Protein AF-A0A1V2Q572-F1 (afdb_monomer_lite)

Secondary structure (DSSP, 8-state):
------HHHHHHHHHHHT-S--SSHHHHHHHHHHHHHHHHHTS-EEEEEEESSTTPPEEEEEEESSHHHHHHHHHHH---SEEEEEEE--HHHHHHHHHSSS--GGGB-TTT--BGGGT--GGGTT--SSTT--------

Foldseek 3Di:
DDDDDDPVLVVQLVVLVPDPPDPDPVRSVVVSVVSNVLVVLQDKFKWKWFDLEPPGDIDIDDRHRDPVVSVVVCVVVVSDHDIDIDIDHRNNVVVVCVVVVDDPQVQADPPQRHGLVQQPDVVCCQPGVPPPDPGRHRDD

Sequence (140 aa):
MKITPRKNEVAAVVQLLESDGYDSAEALAKDVIKRVAELFADREFYAFVHRFGPGQLQIAWGPFTSDAEVVKFANKAKLGGEAMSLKLCSTGAFLARLGKNQIAPSERCATCNHPHGAHEHPTFGGRCAVRGCACKQDVK

Structure (mmCIF, N/CA/C/O backbone):
data_AF-A0A1V2Q572-F1
#
_entry.id   AF-A0A1V2Q572-F1
#
loop_
_atom_site.group_PDB
_atom_site.id
_atom_site.type_symbol
_atom_site.label_atom_id
_atom_site.label_alt_id
_atom_site.label_comp_id
_atom_site.label_asym_id
_atom_site.label_entity_id
_atom_site.label_seq_id
_atom_site.pdbx_PDB_ins_code
_atom_site.Cartn_x
_atom_site.Cartn_y
_atom_site.Cartn_z
_atom_site.occupancy
_atom_site.B_iso_or_equiv
_atom_site.auth_seq_id
_atom_site.auth_comp_id
_atom_site.auth_asym_id
_atom_site.auth_atom_id
_atom_site.pdbx_PDB_model_num
ATOM 1 N N . MET A 1 1 ? -7.269 7.955 -6.285 1.00 70.81 1 MET A N 1
ATOM 2 C CA . MET A 1 1 ? -7.262 6.496 -6.055 1.00 70.81 1 MET A CA 1
ATOM 3 C C . MET A 1 1 ? -8.682 6.053 -5.731 1.00 70.81 1 MET A C 1
ATOM 5 O O . MET A 1 1 ? -9.262 6.619 -4.813 1.00 70.81 1 MET A O 1
ATOM 9 N N . LYS A 1 2 ? -9.259 5.105 -6.484 1.00 75.12 2 LYS A N 1
ATOM 10 C CA . LYS A 1 2 ? -10.524 4.458 -6.104 1.00 75.12 2 LYS A CA 1
ATOM 11 C C . LYS A 1 2 ? -10.169 3.124 -5.466 1.00 75.12 2 LYS A C 1
ATOM 13 O O . LYS A 1 2 ? -9.661 2.241 -6.143 1.00 75.12 2 LYS A O 1
ATOM 18 N N . ILE A 1 3 ? -10.386 3.001 -4.165 1.00 84.06 3 ILE A N 1
ATOM 19 C CA . ILE A 1 3 ? -10.065 1.770 -3.454 1.00 84.06 3 ILE A CA 1
ATOM 20 C C . ILE A 1 3 ? -11.284 0.856 -3.417 1.00 84.06 3 ILE A C 1
ATOM 22 O O . ILE A 1 3 ? -12.391 1.310 -3.136 1.00 84.06 3 ILE A O 1
ATOM 26 N N . THR A 1 4 ? -11.081 -0.425 -3.720 1.00 88.44 4 THR A N 1
ATOM 27 C CA . THR A 1 4 ? -12.092 -1.462 -3.488 1.00 88.44 4 THR A CA 1
ATOM 28 C C . THR A 1 4 ? -11.719 -2.176 -2.187 1.00 88.44 4 THR A C 1
ATOM 30 O O . THR A 1 4 ? -10.681 -2.851 -2.151 1.00 88.44 4 THR A O 1
ATOM 33 N N . PRO A 1 5 ? -12.488 -1.993 -1.099 1.00 90.56 5 PRO A N 1
ATOM 34 C CA . PRO A 1 5 ? -12.207 -2.65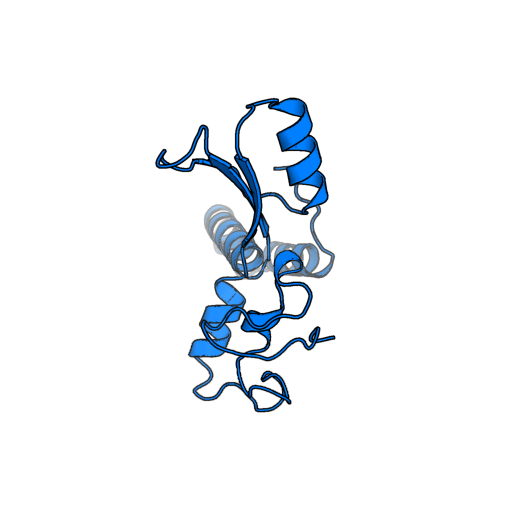9 0.166 1.00 90.56 5 PRO A CA 1
ATOM 35 C C . PRO A 1 5 ? -12.294 -4.180 0.011 1.00 90.56 5 PRO A C 1
ATOM 37 O O . PRO A 1 5 ? -13.216 -4.694 -0.624 1.00 90.56 5 PRO A O 1
ATOM 40 N N . ARG A 1 6 ? -11.338 -4.912 0.587 1.00 89.75 6 ARG A N 1
ATOM 41 C CA . ARG A 1 6 ? -11.404 -6.380 0.662 1.00 89.75 6 ARG A CA 1
ATOM 42 C C . ARG A 1 6 ? -12.282 -6.797 1.840 1.00 89.75 6 ARG A C 1
ATOM 44 O O . ARG A 1 6 ? -12.395 -6.075 2.827 1.00 89.75 6 ARG A O 1
ATOM 51 N N . LYS A 1 7 ? -12.863 -7.998 1.770 1.00 94.19 7 LYS A N 1
ATOM 52 C CA . LYS A 1 7 ? -13.748 -8.532 2.822 1.00 94.19 7 LYS A CA 1
ATOM 53 C C . LYS A 1 7 ? -13.113 -8.476 4.220 1.00 94.19 7 LYS A C 1
ATOM 55 O O . LYS A 1 7 ? -13.779 -8.094 5.174 1.00 94.19 7 LYS A O 1
ATOM 60 N N . ASN A 1 8 ? -11.834 -8.833 4.334 1.00 91.50 8 ASN A N 1
ATOM 61 C CA . ASN A 1 8 ? -11.089 -8.812 5.595 1.00 91.50 8 ASN A CA 1
ATOM 62 C C . ASN A 1 8 ? -10.830 -7.388 6.122 1.00 91.50 8 ASN A C 1
ATOM 64 O O . ASN A 1 8 ? -10.862 -7.183 7.328 1.00 91.50 8 ASN A O 1
ATOM 68 N N . GLU A 1 9 ? -10.613 -6.409 5.239 1.00 93.75 9 GLU A N 1
ATOM 69 C CA . GLU A 1 9 ? -10.451 -4.997 5.620 1.00 93.75 9 GLU A CA 1
ATOM 70 C C . GLU A 1 9 ? -11.757 -4.431 6.180 1.00 93.75 9 GLU A C 1
ATOM 72 O O . GLU A 1 9 ? -11.756 -3.798 7.230 1.00 93.75 9 GLU A O 1
ATOM 77 N N . VAL A 1 10 ? -12.880 -4.711 5.506 1.00 96.62 10 VAL A N 1
ATOM 78 C CA . VAL A 1 10 ? -14.211 -4.303 5.977 1.00 96.62 10 VAL A CA 1
ATOM 79 C C . VAL A 1 10 ? -14.507 -4.937 7.332 1.00 96.62 10 VAL A C 1
ATOM 81 O O . VAL A 1 10 ? -14.875 -4.224 8.257 1.00 96.62 10 VAL A O 1
ATOM 84 N N . ALA A 1 11 ? -14.290 -6.248 7.473 1.00 96.81 11 ALA A N 1
ATOM 85 C CA . ALA A 1 11 ? -14.510 -6.950 8.735 1.00 96.81 11 ALA A CA 1
ATOM 86 C C . ALA A 1 11 ? -13.677 -6.359 9.887 1.00 96.81 11 ALA A C 1
ATOM 88 O O . ALA A 1 11 ? -14.204 -6.160 10.976 1.00 96.81 11 ALA A O 1
ATOM 89 N N . ALA A 1 12 ? -12.407 -6.021 9.637 1.00 94.38 12 ALA A N 1
ATOM 90 C CA . ALA A 1 12 ? -11.534 -5.416 10.641 1.00 94.38 12 ALA A CA 1
ATOM 91 C C . ALA A 1 12 ? -12.005 -4.022 11.093 1.00 94.38 12 ALA A C 1
ATOM 93 O O . ALA A 1 12 ? -11.843 -3.679 12.261 1.00 94.38 12 ALA A O 1
ATOM 94 N N . VAL A 1 13 ? -12.573 -3.219 10.188 1.00 96.62 13 VAL A N 1
ATOM 95 C CA . VAL A 1 13 ? -13.134 -1.905 10.539 1.00 96.62 13 VAL A CA 1
ATOM 96 C C . VAL A 1 13 ? -14.477 -2.057 11.254 1.00 96.62 13 VAL A C 1
ATOM 98 O O . VAL A 1 13 ? -14.696 -1.379 12.249 1.00 96.62 13 VAL A O 1
ATOM 101 N N . VAL A 1 14 ? -15.352 -2.962 10.802 1.00 97.38 14 VAL A N 1
ATOM 102 C CA . VAL A 1 14 ? -16.639 -3.244 11.467 1.00 97.38 14 VAL A CA 1
ATOM 103 C C . VAL A 1 14 ? -16.421 -3.686 12.910 1.00 97.38 14 VAL A C 1
ATOM 105 O O . VAL A 1 14 ? -17.033 -3.118 13.804 1.00 97.38 14 VAL A O 1
ATOM 108 N N . GLN A 1 15 ? -15.478 -4.601 13.152 1.00 96.25 15 GLN A N 1
ATOM 109 C CA . GLN A 1 15 ? -15.129 -5.040 14.506 1.00 96.25 15 GLN A CA 1
ATOM 110 C C . GLN A 1 15 ? -14.743 -3.870 15.424 1.00 96.25 15 GLN A C 1
ATOM 112 O O . GLN A 1 15 ? -15.054 -3.884 16.610 1.00 96.25 15 GLN A O 1
ATOM 117 N N . LEU A 1 16 ? -14.051 -2.865 14.883 1.00 95.69 16 LEU A N 1
ATOM 118 C CA . LEU A 1 16 ? -13.663 -1.679 15.638 1.00 95.69 16 LEU A CA 1
ATOM 119 C C . LEU A 1 16 ? -14.867 -0.777 15.934 1.00 95.69 16 LEU A C 1
ATOM 121 O O . LEU A 1 16 ? -14.983 -0.250 17.033 1.00 95.69 16 LEU A O 1
ATOM 125 N N . LEU A 1 17 ? -15.762 -0.615 14.956 1.00 96.62 17 LEU A N 1
ATOM 126 C CA . LEU A 1 17 ? -16.973 0.200 15.078 1.00 96.62 17 LEU A CA 1
ATOM 127 C C . LEU A 1 17 ? -18.015 -0.410 16.024 1.00 96.62 17 LEU A C 1
ATOM 129 O O . LEU A 1 17 ? -18.781 0.331 16.629 1.00 96.62 17 LEU A O 1
ATOM 133 N N . GLU A 1 18 ? -18.041 -1.735 16.152 1.00 96.12 18 GLU A N 1
ATOM 134 C CA . GLU A 1 18 ? -18.901 -2.477 17.085 1.00 96.12 18 GLU A CA 1
ATOM 135 C C . GLU A 1 18 ? -18.259 -2.644 18.476 1.00 96.12 18 GLU A C 1
ATOM 137 O O . GLU A 1 18 ? -18.786 -3.361 19.323 1.00 96.12 18 GLU A O 1
ATOM 142 N N . SER A 1 19 ? -17.103 -2.018 18.724 1.00 94.56 19 SER A N 1
ATOM 143 C CA . SER A 1 19 ? -16.420 -2.094 20.012 1.00 94.56 19 SER A CA 1
ATOM 144 C C . SER A 1 19 ? -16.997 -1.101 21.021 1.00 94.56 19 SER A C 1
ATOM 146 O O . SER A 1 19 ? -16.954 0.109 20.807 1.00 94.56 19 SER A O 1
ATOM 148 N N . ASP A 1 20 ? -17.397 -1.608 22.187 1.00 93.69 20 ASP A N 1
ATOM 149 C CA . ASP A 1 20 ? -17.803 -0.791 23.342 1.00 93.69 20 ASP A CA 1
ATOM 150 C C . ASP A 1 20 ? -16.603 -0.221 24.135 1.00 93.69 20 ASP A C 1
ATOM 152 O O . ASP A 1 20 ? -16.761 0.319 25.227 1.00 93.69 20 ASP A O 1
ATOM 156 N N . GLY A 1 21 ? -15.376 -0.359 23.618 1.00 94.25 21 GLY A N 1
ATOM 157 C CA . GLY A 1 21 ? -14.132 -0.023 24.320 1.00 94.25 21 GLY A CA 1
ATOM 158 C C . GLY A 1 21 ? -13.700 1.445 24.249 1.00 94.25 21 GLY A C 1
ATOM 159 O O . GLY A 1 21 ? -12.552 1.742 24.575 1.00 94.25 21 GLY A O 1
ATOM 160 N N . TYR A 1 22 ? -14.563 2.351 23.784 1.00 95.56 22 TYR A N 1
ATOM 161 C CA . TYR A 1 22 ? -14.197 3.735 23.482 1.00 95.56 22 TYR A CA 1
ATOM 162 C C . TYR A 1 22 ? -14.983 4.749 24.310 1.00 95.56 22 TYR A C 1
ATOM 164 O O . TYR A 1 22 ? -16.203 4.841 24.209 1.00 95.56 22 TYR A O 1
ATOM 172 N N . ASP A 1 23 ? -14.260 5.605 25.034 1.00 93.88 23 ASP A N 1
ATOM 173 C CA . ASP A 1 23 ? -14.846 6.649 25.890 1.00 93.88 23 ASP A CA 1
ATOM 174 C C . ASP A 1 23 ? -15.507 7.798 25.101 1.00 93.88 23 ASP A C 1
ATOM 176 O O . ASP A 1 23 ? -16.225 8.626 25.661 1.00 93.88 23 ASP A O 1
ATOM 180 N N . SER A 1 24 ? -15.231 7.906 23.796 1.00 96.81 24 SER A N 1
ATOM 181 C CA . SER A 1 24 ? -15.816 8.929 22.924 1.00 96.81 24 SER A CA 1
ATOM 182 C C . SER A 1 24 ? -15.741 8.550 21.444 1.00 96.81 24 SER A C 1
ATOM 184 O O . SER A 1 24 ? -14.853 7.813 21.009 1.00 96.81 24 SER A O 1
ATOM 186 N N . ALA A 1 25 ? -16.620 9.152 20.637 1.00 96.56 25 ALA A N 1
ATOM 187 C CA . ALA A 1 25 ? -16.586 9.021 19.180 1.00 96.56 25 ALA A CA 1
ATOM 188 C C . ALA A 1 25 ? -15.261 9.517 18.569 1.00 96.56 25 ALA A C 1
ATOM 190 O O . ALA A 1 25 ? -14.803 8.980 17.562 1.00 96.56 25 ALA A O 1
ATOM 191 N N . GLU A 1 26 ? -14.619 10.518 19.178 1.00 97.69 26 GLU A N 1
ATOM 192 C CA . GLU A 1 26 ? -13.320 11.015 18.718 1.00 97.69 26 GLU A CA 1
ATOM 193 C C . GLU A 1 26 ? -12.208 9.973 18.922 1.00 97.69 26 GLU A C 1
ATOM 195 O O . GLU A 1 26 ? -11.366 9.789 18.039 1.00 97.69 26 GLU A O 1
ATOM 200 N N . ALA A 1 27 ? -12.214 9.264 20.057 1.00 97.19 27 ALA A N 1
ATOM 201 C CA . ALA A 1 27 ? -11.270 8.179 20.317 1.00 97.19 27 ALA A CA 1
ATOM 202 C C . ALA A 1 27 ? -11.447 7.032 19.307 1.00 97.19 27 ALA A C 1
ATOM 204 O O . ALA A 1 27 ? -10.465 6.603 18.698 1.00 97.19 27 ALA A O 1
ATOM 205 N N . LEU A 1 28 ? -12.696 6.627 19.047 1.00 97.62 28 LEU A N 1
ATOM 206 C CA . LEU A 1 28 ? -13.012 5.626 18.026 1.00 97.62 28 LEU A CA 1
ATOM 207 C C . LEU A 1 28 ? -12.548 6.075 16.631 1.00 97.62 28 LEU A C 1
ATOM 209 O O . LEU A 1 28 ? -11.890 5.317 15.923 1.00 97.62 28 LEU A O 1
ATOM 213 N N . ALA A 1 29 ? -12.828 7.319 16.233 1.00 97.75 29 ALA A N 1
ATOM 214 C CA . ALA A 1 29 ? -12.433 7.835 14.922 1.00 97.75 29 ALA A CA 1
ATOM 215 C C . ALA A 1 29 ? -10.908 7.819 14.719 1.00 97.75 29 ALA A C 1
ATOM 217 O O . ALA A 1 29 ? -10.429 7.436 13.647 1.00 97.75 29 ALA A O 1
ATOM 218 N N . LYS A 1 30 ? -10.134 8.193 15.749 1.00 97.50 30 LYS A N 1
ATOM 219 C CA . LYS A 1 30 ? -8.663 8.122 15.714 1.00 97.50 30 LYS A CA 1
ATOM 220 C C . LYS A 1 30 ? -8.184 6.695 15.472 1.00 97.50 30 LYS A C 1
ATOM 222 O O . LYS A 1 30 ? -7.291 6.490 14.650 1.00 97.50 30 LYS A O 1
ATOM 227 N N . ASP A 1 31 ? -8.783 5.720 16.142 1.00 97.06 31 ASP A N 1
ATOM 228 C CA . ASP A 1 31 ? -8.399 4.321 15.981 1.00 97.06 31 ASP A CA 1
ATOM 229 C C . ASP A 1 31 ? -8.857 3.729 14.647 1.00 97.06 31 ASP A C 1
ATOM 231 O O . ASP A 1 31 ? -8.095 2.986 14.034 1.00 97.06 31 ASP A O 1
ATOM 235 N N . VAL A 1 32 ? -10.017 4.128 14.116 1.00 97.44 32 VAL A N 1
ATOM 236 C CA . VAL A 1 32 ? -10.440 3.760 12.754 1.00 97.44 32 VAL A CA 1
ATOM 237 C C . VAL A 1 32 ? -9.412 4.234 11.729 1.00 97.44 32 VAL A C 1
ATOM 239 O O . VAL A 1 32 ? -9.004 3.459 10.864 1.00 97.44 32 VAL A O 1
ATOM 242 N N . ILE A 1 33 ? -8.943 5.481 11.836 1.00 97.19 33 ILE A N 1
ATOM 243 C CA . ILE A 1 33 ? -7.932 6.030 10.921 1.00 97.19 33 ILE A CA 1
ATOM 244 C C . ILE A 1 33 ? -6.626 5.232 11.012 1.00 97.19 33 ILE A C 1
ATOM 246 O O . ILE A 1 33 ? -6.083 4.842 9.976 1.00 97.19 33 ILE A O 1
ATOM 250 N N . LYS A 1 34 ? -6.140 4.948 12.229 1.00 96.62 34 LYS A N 1
ATOM 251 C CA . LYS A 1 34 ? -4.940 4.118 12.431 1.00 96.62 34 LYS A CA 1
ATOM 252 C C . LYS A 1 34 ? -5.127 2.727 11.833 1.00 96.62 34 LYS A C 1
ATOM 254 O O . LYS A 1 34 ? -4.266 2.266 11.089 1.00 96.62 34 LYS A O 1
ATOM 259 N N . ARG A 1 35 ? -6.275 2.094 12.082 1.00 95.38 35 ARG A N 1
ATOM 260 C CA . ARG A 1 35 ? -6.571 0.748 11.595 1.00 95.38 35 ARG A CA 1
ATOM 261 C C . ARG A 1 35 ? -6.604 0.687 10.072 1.00 95.38 35 ARG A C 1
ATOM 263 O O . ARG A 1 35 ? -6.048 -0.231 9.480 1.00 95.38 35 ARG A O 1
ATOM 270 N N . VAL A 1 36 ? -7.209 1.678 9.419 1.00 95.25 36 VAL A N 1
ATOM 271 C CA . VAL A 1 36 ? -7.201 1.783 7.952 1.00 95.25 36 VAL A CA 1
ATOM 272 C C . VAL A 1 36 ? -5.781 2.001 7.422 1.00 95.25 36 VAL A C 1
ATOM 274 O O . VAL A 1 36 ? -5.413 1.392 6.416 1.00 95.25 36 VAL A O 1
ATOM 277 N N . ALA A 1 37 ? -4.967 2.817 8.098 1.00 94.00 37 ALA A N 1
ATOM 278 C CA . ALA A 1 37 ? -3.573 3.030 7.717 1.00 94.00 37 ALA A CA 1
ATOM 279 C C . ALA A 1 37 ? -2.737 1.741 7.816 1.00 94.00 37 ALA A C 1
ATOM 281 O O . ALA A 1 37 ? -1.994 1.434 6.885 1.00 94.00 37 ALA A O 1
ATOM 282 N N . GLU A 1 38 ? -2.903 0.949 8.880 1.00 91.69 38 GLU A N 1
ATOM 283 C CA . GLU A 1 38 ? -2.275 -0.375 9.025 1.00 91.69 38 GLU A CA 1
ATOM 284 C C . GLU A 1 38 ? -2.687 -1.324 7.897 1.00 91.69 38 GLU A C 1
ATOM 286 O O . GLU A 1 38 ? -1.837 -1.916 7.235 1.00 91.69 38 GLU A O 1
ATOM 291 N N . LEU A 1 39 ? -3.991 -1.405 7.609 1.00 92.25 39 LEU A N 1
ATOM 292 C CA . LEU A 1 39 ? -4.507 -2.232 6.517 1.00 92.25 39 LEU A CA 1
ATOM 293 C C . LEU A 1 39 ? -3.916 -1.825 5.158 1.00 92.25 39 LEU A C 1
ATOM 295 O O . LEU A 1 39 ? -3.747 -2.670 4.281 1.00 92.25 39 LEU A O 1
ATOM 299 N N . PHE A 1 40 ? -3.604 -0.542 4.955 1.00 91.56 40 PHE A N 1
ATOM 300 C CA . PHE A 1 40 ? -2.940 -0.078 3.735 1.00 91.56 40 PHE A CA 1
ATOM 301 C C . PHE A 1 40 ? -1.435 -0.344 3.756 1.00 91.56 40 PHE A C 1
ATOM 303 O O . PHE A 1 40 ? -0.878 -0.643 2.705 1.00 91.56 40 PHE A O 1
ATOM 310 N N . ALA A 1 41 ? -0.775 -0.297 4.914 1.00 90.12 41 ALA A N 1
ATOM 311 C CA . ALA A 1 41 ? 0.626 -0.698 5.036 1.00 90.12 41 ALA A CA 1
ATOM 312 C C . ALA A 1 41 ? 0.829 -2.182 4.675 1.00 90.12 41 ALA A C 1
ATOM 314 O O . ALA A 1 41 ? 1.866 -2.550 4.118 1.00 90.12 41 ALA A O 1
ATOM 315 N N . ASP A 1 42 ? -0.184 -3.016 4.916 1.00 86.62 42 ASP A N 1
ATOM 316 C CA . ASP A 1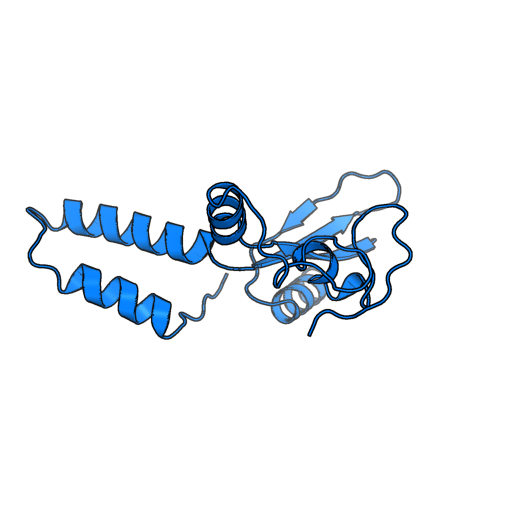 42 ? -0.220 -4.437 4.550 1.00 86.62 42 ASP A CA 1
ATOM 317 C C . ASP A 1 42 ? -0.560 -4.695 3.069 1.00 86.62 42 ASP A C 1
ATOM 319 O O . ASP A 1 42 ? -0.514 -5.833 2.593 1.00 86.62 42 ASP A O 1
ATOM 323 N N . ARG A 1 43 ? -0.900 -3.651 2.302 1.00 87.25 43 ARG A N 1
ATOM 324 C CA . ARG A 1 43 ? -1.214 -3.773 0.877 1.00 87.25 43 ARG A CA 1
ATOM 325 C C . ARG A 1 43 ? 0.007 -3.591 -0.003 1.00 87.25 43 ARG A C 1
ATOM 327 O O . ARG A 1 43 ? 0.913 -2.810 0.265 1.00 87.25 43 ARG A O 1
ATOM 334 N N . GLU A 1 44 ? -0.055 -4.280 -1.130 1.00 88.12 44 GLU A N 1
ATOM 335 C CA . GLU A 1 44 ? 0.761 -3.968 -2.289 1.00 88.12 44 GLU A CA 1
ATOM 336 C C . GLU A 1 44 ? 0.011 -2.972 -3.175 1.00 88.12 44 GLU A C 1
ATOM 338 O O . GLU A 1 44 ? -1.199 -3.097 -3.391 1.00 88.12 44 GLU A O 1
ATOM 343 N N . PHE A 1 45 ? 0.745 -2.001 -3.704 1.00 91.62 45 PHE A N 1
ATOM 344 C CA . PHE A 1 45 ? 0.238 -0.989 -4.624 1.00 91.62 45 PHE A CA 1
ATOM 345 C C . PHE A 1 45 ? 1.103 -0.935 -5.877 1.00 91.62 45 PHE A C 1
ATOM 347 O O . PHE A 1 45 ? 2.057 -1.692 -6.035 1.00 91.62 45 PHE A O 1
ATOM 354 N N . TYR A 1 46 ? 0.770 -0.019 -6.774 1.00 91.81 46 TYR A N 1
ATOM 355 C CA . TYR A 1 46 ? 1.557 0.284 -7.955 1.00 91.81 46 TYR A CA 1
ATOM 356 C C . TYR A 1 46 ? 1.815 1.787 -8.048 1.00 91.81 46 TYR A C 1
ATOM 358 O O . TYR A 1 46 ? 1.004 2.602 -7.604 1.00 91.81 46 TYR A O 1
ATOM 366 N N . ALA A 1 47 ? 2.936 2.156 -8.650 1.00 94.12 47 ALA A N 1
ATOM 367 C CA . ALA A 1 47 ? 3.265 3.513 -9.041 1.00 94.12 47 ALA A CA 1
ATOM 368 C C . ALA A 1 47 ? 3.523 3.562 -10.547 1.00 94.12 47 ALA A C 1
ATOM 370 O O . ALA A 1 47 ? 4.140 2.666 -11.120 1.00 94.12 47 ALA A O 1
ATOM 371 N N . PHE A 1 48 ? 3.074 4.638 -11.179 1.00 94.50 48 PHE A N 1
ATOM 372 C CA . PHE A 1 48 ? 3.499 4.994 -12.522 1.00 94.50 48 PHE A CA 1
ATOM 373 C C . PHE A 1 48 ? 4.775 5.822 -12.414 1.00 94.50 48 PHE A C 1
ATOM 375 O O . PHE A 1 48 ? 4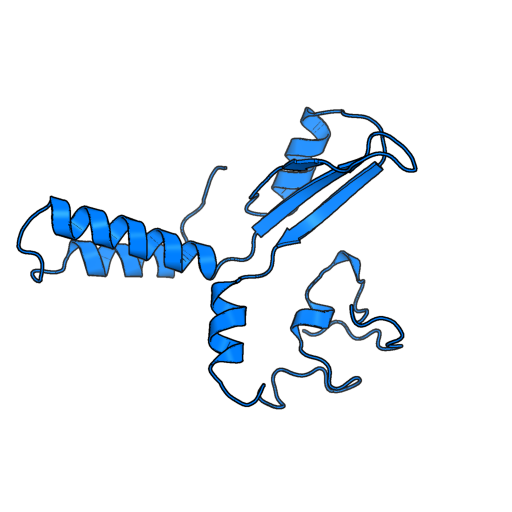.729 6.930 -11.882 1.00 94.50 48 PHE A O 1
ATOM 382 N N . VAL A 1 49 ? 5.897 5.293 -12.896 1.00 94.38 49 VAL A N 1
ATOM 383 C CA . VAL A 1 49 ? 7.187 5.990 -12.911 1.00 94.38 49 VAL A CA 1
ATOM 384 C C . VAL A 1 49 ? 7.476 6.443 -14.333 1.00 94.38 49 VAL A C 1
ATOM 386 O O . VAL A 1 49 ? 7.495 5.633 -15.259 1.00 94.38 49 VAL A O 1
ATOM 389 N N . HIS A 1 50 ? 7.713 7.738 -14.504 1.00 94.00 50 HIS A N 1
ATOM 390 C CA . HIS A 1 50 ? 7.983 8.354 -15.798 1.00 94.00 50 HIS A CA 1
ATOM 391 C C . HIS A 1 50 ? 9.315 9.085 -15.802 1.00 94.00 50 HIS A C 1
ATOM 393 O O . HIS A 1 50 ? 9.727 9.669 -14.797 1.00 94.00 50 HIS A O 1
ATOM 399 N N . ARG A 1 51 ? 9.951 9.085 -16.969 1.00 92.19 51 ARG A N 1
ATOM 400 C CA . ARG A 1 51 ? 11.140 9.861 -17.278 1.00 92.19 51 ARG A CA 1
ATOM 401 C C . ARG A 1 51 ? 10.945 10.562 -18.623 1.00 92.19 51 ARG A C 1
ATOM 403 O O . ARG A 1 51 ? 10.709 9.918 -19.643 1.00 92.19 51 ARG A O 1
ATOM 410 N N . PHE A 1 52 ? 11.137 11.880 -18.641 1.00 87.94 52 PHE A N 1
ATOM 411 C CA . PHE A 1 52 ? 10.987 12.694 -19.856 1.00 87.94 52 PHE A CA 1
ATOM 412 C C . PHE A 1 52 ? 12.104 12.485 -20.894 1.00 87.94 52 PHE A C 1
ATOM 414 O O . PHE A 1 52 ? 11.897 12.761 -22.071 1.00 87.94 52 PHE A O 1
ATOM 421 N N . GLY A 1 53 ? 13.269 11.974 -20.487 1.00 87.06 53 GLY A N 1
ATOM 422 C CA . GLY A 1 53 ? 14.361 11.612 -21.393 1.00 87.06 53 GLY A CA 1
ATOM 423 C C . GLY A 1 53 ? 15.587 11.048 -20.664 1.00 87.06 53 GLY A C 1
ATOM 424 O O . GLY A 1 53 ? 15.649 11.111 -19.433 1.00 87.06 53 GLY A O 1
ATOM 425 N N . PRO A 1 54 ? 16.577 10.496 -21.387 1.00 85.44 54 PRO A N 1
ATOM 426 C CA . PRO A 1 54 ? 17.776 9.915 -20.785 1.00 85.44 54 PRO A CA 1
ATOM 427 C C . PRO A 1 54 ? 18.500 10.908 -19.866 1.00 85.44 54 PRO A C 1
ATOM 429 O O . PRO A 1 54 ? 18.656 12.080 -20.201 1.00 85.44 54 PRO A O 1
ATOM 432 N N . GLY A 1 55 ? 18.921 10.451 -18.685 1.00 84.38 55 GLY A N 1
ATOM 433 C CA . GLY A 1 55 ? 19.606 11.292 -17.692 1.00 84.38 55 GLY A CA 1
ATOM 434 C C . GLY A 1 55 ? 18.715 12.292 -16.940 1.00 84.38 55 GLY A C 1
ATOM 435 O O . GLY A 1 55 ? 19.204 12.954 -16.030 1.00 84.38 55 GLY A O 1
ATOM 436 N N . GLN A 1 56 ? 17.422 12.387 -17.265 1.00 87.31 56 GLN A N 1
ATOM 437 C CA . GLN A 1 56 ? 16.482 13.244 -16.541 1.00 87.31 56 GLN A CA 1
ATOM 438 C C . GLN A 1 56 ? 15.969 12.578 -15.259 1.00 87.31 56 GLN A C 1
ATOM 440 O O . GLN A 1 56 ? 15.935 11.346 -15.129 1.00 87.31 56 GLN A O 1
ATOM 445 N N . LEU A 1 57 ? 15.526 13.424 -14.326 1.00 90.25 57 LEU A N 1
ATOM 446 C CA . LEU A 1 57 ? 14.851 12.995 -13.105 1.00 90.25 57 LEU A CA 1
ATOM 447 C C . LEU A 1 57 ? 13.556 12.237 -13.424 1.00 90.25 57 LEU A C 1
ATOM 449 O O . LEU A 1 57 ? 12.928 12.433 -14.468 1.00 90.25 57 LEU A O 1
ATOM 453 N N . GLN A 1 58 ? 13.177 11.355 -12.503 1.00 92.25 58 GLN A N 1
ATOM 454 C CA . GLN A 1 58 ? 11.954 10.567 -12.592 1.00 92.25 58 GLN A CA 1
ATOM 455 C C . GLN A 1 58 ? 10.859 11.171 -11.716 1.00 92.25 58 GLN A C 1
ATOM 457 O O . GLN A 1 58 ? 11.140 11.669 -10.626 1.00 92.25 58 GLN A O 1
ATOM 462 N N . ILE A 1 59 ? 9.610 11.068 -12.171 1.00 93.88 59 ILE A N 1
ATOM 463 C CA . ILE A 1 59 ? 8.425 11.371 -11.364 1.00 93.88 59 ILE A CA 1
ATOM 464 C C . ILE A 1 59 ? 7.628 10.084 -11.185 1.00 93.88 59 ILE A C 1
ATOM 466 O O . ILE A 1 59 ? 7.398 9.351 -12.147 1.00 93.88 59 ILE A O 1
ATOM 470 N N . ALA A 1 60 ? 7.209 9.816 -9.950 1.00 94.50 60 ALA A N 1
ATOM 471 C CA . ALA A 1 60 ? 6.339 8.700 -9.618 1.00 94.50 60 ALA A CA 1
ATOM 472 C C . ALA A 1 60 ? 4.962 9.218 -9.182 1.00 94.50 60 ALA A C 1
ATOM 474 O O . ALA A 1 60 ? 4.867 10.030 -8.263 1.00 94.50 60 ALA A O 1
ATOM 475 N N . TRP A 1 61 ? 3.896 8.724 -9.811 1.00 95.25 61 TRP A N 1
ATOM 476 C CA . TRP A 1 61 ? 2.518 8.942 -9.368 1.00 95.25 61 TRP A CA 1
ATOM 477 C C . TRP A 1 61 ? 1.950 7.659 -8.782 1.00 95.25 61 TRP A C 1
ATOM 479 O O . TRP A 1 61 ? 2.198 6.567 -9.288 1.00 95.25 61 TRP A O 1
ATOM 489 N N . GLY A 1 62 ? 1.156 7.791 -7.728 1.00 93.12 62 GLY A N 1
ATOM 490 C CA . GLY A 1 62 ? 0.525 6.672 -7.045 1.00 93.12 62 GLY A CA 1
ATOM 491 C C . GLY A 1 62 ? 0.053 7.075 -5.646 1.00 93.12 62 GLY A C 1
ATOM 492 O O . GLY A 1 62 ? 0.111 8.257 -5.302 1.00 93.12 62 GLY A O 1
ATOM 493 N N . PRO A 1 63 ? -0.410 6.112 -4.837 1.00 93.44 63 PRO A N 1
ATOM 494 C CA . PRO A 1 63 ? -0.539 4.694 -5.175 1.00 93.44 63 PRO A CA 1
ATOM 495 C C . PRO A 1 63 ? -1.744 4.387 -6.088 1.00 93.44 63 PRO A C 1
ATOM 497 O O . PRO A 1 63 ? -2.803 5.013 -6.001 1.00 93.44 63 PRO A O 1
ATOM 500 N N . PHE A 1 64 ? -1.576 3.387 -6.952 1.00 93.38 64 PHE A N 1
ATOM 501 C CA . PHE A 1 64 ? -2.617 2.731 -7.749 1.00 93.38 64 PHE A CA 1
ATOM 502 C C . PHE A 1 64 ? -2.890 1.329 -7.196 1.00 93.38 64 PHE A C 1
ATOM 504 O O . PHE A 1 64 ? -1.983 0.672 -6.685 1.00 93.38 64 PHE A O 1
ATOM 511 N N . THR A 1 65 ? -4.130 0.848 -7.301 1.00 91.00 65 THR A N 1
ATOM 512 C CA . THR A 1 65 ? -4.523 -0.449 -6.713 1.00 91.00 65 THR A CA 1
ATOM 513 C C . THR A 1 65 ? -4.206 -1.648 -7.606 1.00 91.00 65 THR A C 1
ATOM 515 O O . THR A 1 65 ? -4.219 -2.787 -7.143 1.00 91.00 65 THR A O 1
ATOM 518 N N . SER A 1 66 ? -3.915 -1.408 -8.885 1.00 88.62 66 SER A N 1
ATOM 519 C CA . SER A 1 66 ? -3.527 -2.438 -9.847 1.00 88.62 66 SER A CA 1
ATOM 520 C C . SER A 1 66 ? -2.698 -1.850 -10.983 1.00 88.62 66 SER A C 1
ATOM 522 O O . SER A 1 66 ? -2.806 -0.662 -11.294 1.00 88.62 66 SER A O 1
ATOM 524 N N . ASP A 1 67 ? -1.942 -2.710 -11.660 1.00 89.62 67 ASP A N 1
ATOM 525 C CA . ASP A 1 67 ? -1.206 -2.362 -12.876 1.00 89.62 67 ASP A CA 1
ATOM 526 C C . ASP A 1 67 ? -2.127 -1.809 -13.983 1.00 89.62 67 ASP A C 1
ATOM 528 O O . ASP A 1 67 ? -1.816 -0.828 -14.654 1.00 89.62 67 ASP A O 1
ATOM 532 N N . ALA A 1 68 ? -3.344 -2.348 -14.102 1.00 90.56 68 ALA A N 1
ATOM 533 C CA . ALA A 1 68 ? -4.330 -1.864 -15.066 1.00 90.56 68 ALA A CA 1
ATOM 534 C C . ALA A 1 68 ? -4.741 -0.396 -14.825 1.00 90.56 68 ALA A C 1
ATOM 536 O O . ALA A 1 68 ? -5.041 0.327 -15.778 1.00 90.56 68 ALA A O 1
ATOM 537 N N . GLU A 1 69 ? -4.765 0.070 -13.571 1.00 92.56 69 GLU A N 1
ATOM 538 C CA . GLU A 1 69 ? -5.014 1.485 -13.267 1.00 92.56 69 GLU A CA 1
ATOM 539 C C . GLU A 1 69 ? -3.839 2.375 -13.681 1.00 92.56 69 GLU A C 1
ATOM 541 O O . GLU A 1 69 ? -4.074 3.467 -14.201 1.00 92.56 69 GLU A O 1
ATOM 546 N N . VAL A 1 70 ? -2.600 1.894 -13.526 1.00 92.69 70 VAL A N 1
ATOM 547 C CA . VAL A 1 70 ? -1.390 2.573 -14.019 1.00 92.69 70 VAL A CA 1
ATOM 548 C C . VAL A 1 70 ? -1.468 2.734 -15.536 1.00 92.69 70 VAL A C 1
ATOM 550 O O . VAL A 1 70 ? -1.301 3.842 -16.041 1.00 92.69 70 VAL A O 1
ATOM 553 N N . VAL A 1 71 ? -1.802 1.667 -16.270 1.00 91.06 71 VAL A N 1
ATOM 554 C CA . VAL A 1 71 ? -1.943 1.701 -17.737 1.00 91.06 71 VAL A CA 1
ATOM 555 C C . VAL A 1 71 ? -3.022 2.700 -18.168 1.00 91.06 71 VAL A C 1
ATOM 557 O O . VAL A 1 71 ? -2.798 3.518 -19.062 1.00 91.06 71 VAL A O 1
ATOM 560 N N . LYS A 1 72 ? -4.188 2.697 -17.505 1.00 92.81 72 LYS A N 1
ATOM 561 C CA . LYS A 1 72 ? -5.258 3.677 -17.770 1.00 92.81 72 LYS A CA 1
ATOM 562 C C . LYS A 1 72 ? -4.797 5.111 -17.508 1.00 92.81 72 LYS A C 1
ATOM 564 O O . LYS A 1 72 ? -5.106 5.999 -18.304 1.00 92.81 72 LYS A O 1
ATOM 569 N N . PHE A 1 73 ? -4.068 5.339 -16.416 1.00 93.44 73 PHE A N 1
ATOM 570 C CA . PHE A 1 73 ? -3.499 6.644 -16.096 1.00 93.44 73 PHE A CA 1
ATOM 571 C C . PHE A 1 73 ? -2.486 7.090 -17.158 1.00 93.44 73 PHE A C 1
ATOM 573 O O . PHE A 1 73 ? -2.622 8.189 -17.692 1.00 93.44 73 PHE A O 1
ATOM 580 N N . ALA A 1 74 ? -1.538 6.226 -17.528 1.00 92.00 74 ALA A N 1
ATOM 581 C CA . ALA A 1 74 ? -0.502 6.515 -18.518 1.00 92.00 74 ALA A CA 1
ATOM 582 C C . ALA A 1 74 ? -1.102 6.884 -19.887 1.00 92.00 74 ALA A C 1
ATOM 584 O O . ALA A 1 74 ? -0.747 7.912 -20.470 1.00 92.00 74 ALA A O 1
ATOM 585 N N . ASN A 1 75 ? -2.089 6.107 -20.351 1.00 91.62 75 ASN A N 1
ATOM 586 C CA . ASN A 1 75 ? -2.801 6.353 -21.610 1.00 91.62 75 ASN A CA 1
ATOM 587 C C . ASN A 1 75 ? -3.551 7.692 -21.618 1.00 91.62 75 ASN A C 1
ATOM 589 O O . ASN A 1 75 ? -3.690 8.320 -22.670 1.00 91.62 75 ASN A O 1
ATOM 593 N N . LYS A 1 76 ? -4.043 8.135 -20.454 1.00 94.31 76 LYS A N 1
ATOM 594 C CA . LYS A 1 76 ? -4.706 9.435 -20.309 1.00 94.31 76 LYS A CA 1
ATOM 595 C C . LYS A 1 76 ? -3.701 10.584 -20.228 1.00 94.31 76 LYS A C 1
ATOM 597 O O . LYS A 1 76 ? -3.960 11.638 -20.798 1.00 94.31 76 LYS A O 1
ATOM 602 N N . ALA A 1 77 ? -2.585 10.384 -19.532 1.00 90.94 77 ALA A N 1
ATOM 603 C CA . ALA A 1 77 ? -1.583 11.416 -19.295 1.00 90.94 77 ALA A CA 1
ATOM 604 C C . ALA A 1 77 ? -0.775 11.766 -20.560 1.00 90.94 77 ALA A C 1
ATOM 606 O O . ALA A 1 77 ? -0.420 12.927 -20.735 1.00 90.94 77 ALA A O 1
ATOM 607 N N . LYS A 1 78 ? -0.519 10.792 -21.452 1.00 86.88 78 LYS A N 1
ATOM 608 C CA . LYS A 1 78 ? 0.161 10.982 -22.755 1.00 86.88 78 LYS A CA 1
ATOM 609 C C . LYS A 1 78 ? 1.478 11.775 -22.671 1.00 86.88 78 LYS A C 1
ATOM 611 O O . LYS A 1 78 ? 1.766 12.609 -23.521 1.00 86.88 78 LYS A O 1
ATOM 616 N N . LEU A 1 79 ? 2.292 11.499 -21.654 1.00 85.25 79 LEU A N 1
ATOM 617 C CA . LEU A 1 79 ? 3.462 12.315 -21.291 1.00 85.25 79 LEU A CA 1
ATOM 618 C C . LEU A 1 79 ? 4.713 12.114 -22.180 1.00 85.25 79 LEU A C 1
ATOM 620 O O . LEU A 1 79 ? 5.764 12.673 -21.874 1.00 85.25 79 LEU A O 1
ATOM 624 N N . GLY A 1 80 ? 4.639 11.328 -23.265 1.00 84.56 80 GLY A N 1
ATOM 625 C CA . GLY A 1 80 ? 5.815 10.936 -24.06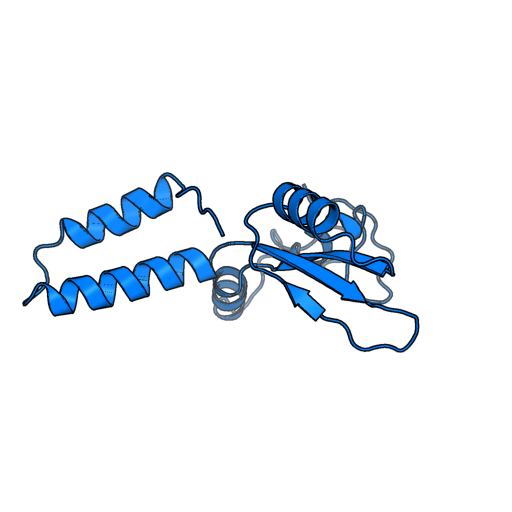3 1.00 84.56 80 GLY A CA 1
ATOM 626 C C . GLY A 1 80 ? 6.848 10.151 -23.238 1.00 84.56 80 GLY A C 1
ATOM 627 O O . GLY A 1 80 ? 6.496 9.601 -22.200 1.00 84.56 80 GLY A O 1
ATOM 628 N N . GLY A 1 81 ? 8.115 10.111 -23.665 1.00 86.38 81 GLY A N 1
ATOM 629 C CA . GLY A 1 81 ? 9.239 9.608 -22.853 1.00 86.38 81 GLY A CA 1
ATOM 630 C C . GLY A 1 81 ? 9.228 8.107 -22.518 1.00 86.38 81 GLY A C 1
ATOM 631 O O . GLY A 1 81 ? 8.578 7.301 -23.182 1.00 86.38 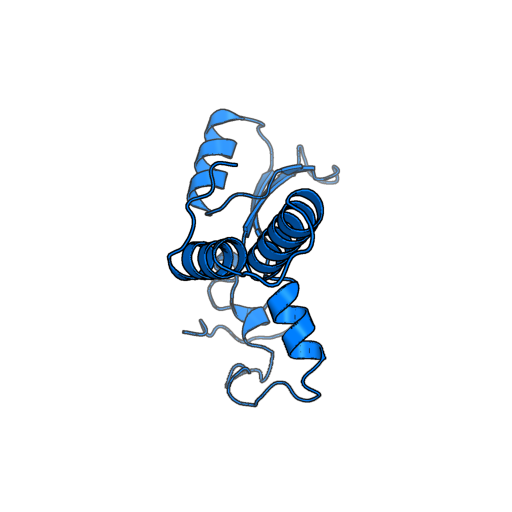81 GLY A O 1
ATOM 632 N N . GLU A 1 82 ? 9.984 7.743 -21.479 1.00 87.94 82 GLU A N 1
ATOM 633 C CA . GLU A 1 82 ? 10.064 6.382 -20.936 1.00 87.94 82 GLU A CA 1
ATOM 634 C C . GLU A 1 82 ? 9.142 6.253 -19.722 1.00 87.94 82 GLU A C 1
ATOM 636 O O . GLU A 1 82 ? 9.132 7.109 -18.834 1.00 87.94 82 GLU A O 1
ATOM 641 N N . ALA A 1 83 ? 8.383 5.163 -19.655 1.00 89.75 83 ALA A N 1
ATOM 642 C CA . ALA A 1 83 ? 7.433 4.927 -18.581 1.00 89.75 83 ALA A CA 1
ATOM 643 C C . ALA A 1 83 ? 7.452 3.465 -18.141 1.00 89.75 83 ALA A C 1
ATOM 645 O O . ALA A 1 83 ? 7.612 2.561 -18.960 1.00 89.75 83 ALA A O 1
ATOM 646 N N . MET A 1 84 ? 7.244 3.237 -16.848 1.00 89.56 84 MET A N 1
ATOM 647 C CA . MET A 1 84 ? 7.079 1.900 -16.296 1.00 89.56 84 MET A CA 1
ATOM 648 C C . MET A 1 84 ? 6.064 1.883 -15.158 1.00 89.56 84 MET A C 1
ATOM 650 O O . MET A 1 84 ? 5.872 2.867 -14.442 1.00 89.56 84 MET A O 1
ATOM 654 N N . SER A 1 85 ? 5.444 0.725 -14.978 1.00 90.56 85 SER A N 1
ATOM 655 C CA . SER A 1 85 ? 4.712 0.401 -13.763 1.00 90.56 85 SER A CA 1
ATOM 656 C C . SER A 1 85 ? 5.665 -0.222 -12.750 1.00 90.56 85 SER A C 1
ATOM 658 O O . SER A 1 85 ? 6.440 -1.122 -13.088 1.00 90.56 85 SER A O 1
ATOM 660 N N . LEU A 1 86 ? 5.623 0.273 -11.517 1.00 88.69 86 LEU A N 1
ATOM 661 C CA . LEU A 1 86 ? 6.419 -0.214 -10.400 1.00 88.69 86 LEU A CA 1
ATOM 662 C C . LEU A 1 86 ? 5.491 -0.724 -9.299 1.00 88.69 86 LEU A C 1
ATOM 664 O O . LEU A 1 86 ? 4.732 0.053 -8.723 1.00 88.69 86 LEU A O 1
ATOM 668 N N . LYS A 1 87 ? 5.583 -2.010 -8.965 1.00 86.62 87 LYS A N 1
ATOM 669 C CA . LYS A 1 87 ? 4.908 -2.580 -7.798 1.00 86.62 87 LYS A CA 1
ATOM 670 C C . LYS A 1 87 ? 5.577 -2.061 -6.522 1.00 86.62 87 LYS A C 1
ATOM 672 O O . LYS A 1 87 ? 6.789 -2.174 -6.351 1.00 86.62 87 LYS A O 1
ATOM 677 N N . LEU A 1 88 ? 4.774 -1.503 -5.628 1.00 88.38 88 LEU A N 1
ATOM 678 C CA . LEU A 1 88 ? 5.154 -1.084 -4.286 1.00 88.38 88 LEU A CA 1
ATOM 679 C C . LEU A 1 88 ? 4.769 -2.208 -3.321 1.00 88.38 88 LEU A C 1
ATOM 681 O O . LEU A 1 88 ? 3.585 -2.405 -3.042 1.00 88.38 88 LEU A O 1
ATOM 685 N N . CYS A 1 89 ? 5.754 -2.973 -2.854 1.00 83.81 89 CYS A N 1
ATOM 686 C CA . CYS A 1 89 ? 5.518 -4.067 -1.912 1.00 83.81 89 CYS A CA 1
ATOM 687 C C . CYS A 1 89 ? 5.095 -3.540 -0.531 1.00 83.81 89 CYS A C 1
ATOM 689 O O . CYS A 1 89 ? 5.471 -2.436 -0.133 1.00 83.81 89 CYS A O 1
ATOM 691 N N . SER A 1 90 ? 4.335 -4.352 0.206 1.00 83.62 90 SER A N 1
ATOM 692 C CA . SER A 1 90 ? 3.829 -4.001 1.536 1.00 83.62 90 SER A CA 1
ATOM 693 C C . SER A 1 90 ? 4.961 -3.741 2.538 1.00 83.62 90 SER A C 1
ATOM 695 O O . SER A 1 90 ? 5.817 -4.596 2.784 1.00 83.62 90 SER A O 1
ATOM 697 N N . THR A 1 91 ? 4.928 -2.566 3.169 1.00 86.00 91 THR A N 1
ATOM 698 C CA . THR A 1 91 ? 5.857 -2.214 4.249 1.00 86.00 91 THR A CA 1
ATOM 699 C C . THR A 1 91 ? 5.501 -2.930 5.547 1.00 86.00 91 THR A C 1
ATOM 701 O O . THR A 1 91 ? 6.406 -3.363 6.257 1.00 86.00 91 THR A O 1
ATOM 704 N N . GLY A 1 92 ? 4.209 -3.119 5.833 1.00 84.50 92 GLY A N 1
ATOM 705 C CA . GLY A 1 92 ? 3.724 -3.862 6.998 1.00 84.50 92 GLY A CA 1
ATOM 706 C C . GLY A 1 92 ? 4.181 -5.321 6.981 1.00 84.50 92 GLY A C 1
ATOM 707 O O . GLY A 1 92 ? 4.830 -5.775 7.925 1.00 84.50 92 GLY A O 1
ATOM 708 N N . ALA A 1 93 ? 3.986 -6.022 5.859 1.00 78.94 93 ALA A N 1
ATOM 709 C CA . ALA A 1 93 ? 4.464 -7.392 5.678 1.00 78.94 93 ALA A CA 1
ATOM 710 C C . ALA A 1 93 ? 5.994 -7.491 5.794 1.00 78.94 93 ALA A C 1
ATOM 712 O O . ALA A 1 93 ? 6.518 -8.422 6.411 1.00 78.94 93 ALA A O 1
ATOM 713 N N . PHE A 1 94 ? 6.724 -6.516 5.242 1.00 79.38 94 PHE A N 1
ATOM 714 C CA . PHE A 1 94 ? 8.180 -6.485 5.343 1.00 79.38 94 PHE A CA 1
ATOM 715 C C . PHE A 1 94 ? 8.666 -6.269 6.785 1.00 79.38 94 PHE A C 1
ATOM 717 O O . PHE A 1 94 ? 9.539 -7.001 7.251 1.00 79.38 94 PHE A O 1
ATOM 724 N N . LEU A 1 95 ? 8.079 -5.325 7.527 1.00 81.62 95 LEU A N 1
ATOM 725 C CA . LEU A 1 95 ? 8.417 -5.076 8.933 1.00 81.62 95 LEU A CA 1
ATOM 726 C C . LEU A 1 95 ? 8.049 -6.264 9.831 1.00 81.62 95 LEU A C 1
ATOM 728 O O . LEU A 1 95 ? 8.859 -6.679 10.661 1.00 81.62 95 LEU A O 1
ATOM 732 N N . ALA A 1 96 ? 6.875 -6.868 9.624 1.00 78.88 96 ALA A N 1
ATOM 733 C CA . ALA A 1 96 ? 6.459 -8.075 10.336 1.00 78.88 96 ALA A CA 1
ATOM 734 C C . ALA A 1 96 ? 7.432 -9.243 10.105 1.00 78.88 96 ALA A C 1
ATOM 736 O O . ALA A 1 96 ? 7.669 -10.049 11.006 1.00 78.88 96 ALA A O 1
ATOM 737 N N . ARG A 1 97 ? 8.030 -9.321 8.910 1.00 71.38 97 ARG A N 1
ATOM 738 C CA . ARG A 1 97 ? 9.079 -10.291 8.591 1.00 71.38 97 ARG A CA 1
ATOM 739 C C . ARG A 1 97 ? 10.396 -9.978 9.290 1.00 71.38 97 ARG A C 1
ATOM 741 O O . ARG A 1 97 ? 11.020 -10.905 9.785 1.00 71.38 97 ARG A O 1
ATOM 748 N N . LEU A 1 98 ? 10.814 -8.713 9.361 1.00 72.31 98 LEU A N 1
ATOM 749 C CA . LEU A 1 98 ? 12.039 -8.329 10.075 1.00 72.31 98 LEU A CA 1
ATOM 750 C C . LEU A 1 98 ? 11.960 -8.631 11.578 1.00 72.31 98 LEU A C 1
ATOM 752 O O . LEU A 1 98 ? 12.961 -9.025 12.168 1.00 72.31 98 LEU A O 1
ATOM 756 N N . GLY A 1 99 ? 10.779 -8.491 12.188 1.00 68.25 99 GLY A N 1
ATOM 757 C CA . GLY A 1 99 ? 10.560 -8.839 13.597 1.00 68.25 99 GLY A CA 1
ATOM 758 C C . GLY A 1 99 ? 10.636 -10.344 13.889 1.00 68.25 99 GLY A C 1
ATOM 759 O O . GLY A 1 99 ? 10.880 -10.749 15.024 1.00 68.25 99 GLY A O 1
ATOM 760 N N . LYS A 1 100 ? 10.469 -11.193 12.868 1.00 62.12 100 LYS A N 1
ATOM 761 C CA . LYS A 1 100 ? 10.727 -12.631 12.954 1.00 62.12 100 LYS A CA 1
ATOM 762 C C . LYS A 1 100 ? 12.203 -12.834 12.612 1.00 62.12 100 LYS A C 1
ATOM 764 O O . LYS A 1 100 ? 12.563 -12.839 11.443 1.00 62.12 100 LYS A O 1
ATOM 769 N N . ASN A 1 101 ? 13.058 -13.021 13.622 1.00 56.09 101 ASN A N 1
ATOM 770 C CA . ASN A 1 101 ? 14.527 -13.161 13.507 1.00 56.09 101 ASN A CA 1
ATOM 771 C C . ASN A 1 101 ? 15.044 -14.215 12.497 1.00 56.09 101 ASN A C 1
ATOM 773 O O . ASN A 1 101 ? 16.254 -14.370 12.337 1.00 56.09 101 ASN A O 1
ATOM 777 N N . GLN A 1 102 ? 14.167 -14.947 11.808 1.00 58.69 102 GLN A N 1
ATOM 778 C CA . GLN A 1 102 ? 14.491 -15.788 10.668 1.00 58.69 102 GLN A CA 1
ATOM 779 C C . GLN A 1 102 ? 13.374 -15.705 9.626 1.00 58.69 102 GLN A C 1
ATOM 781 O O . GLN A 1 102 ? 12.209 -15.986 9.905 1.00 58.69 102 GLN A O 1
ATOM 786 N N . ILE A 1 103 ? 13.755 -15.387 8.390 1.00 62.31 103 ILE A N 1
ATOM 787 C CA . ILE A 1 103 ? 12.936 -15.704 7.223 1.00 62.31 103 ILE A CA 1
ATOM 788 C C . ILE A 1 103 ? 12.813 -17.224 7.171 1.00 62.31 103 ILE A C 1
ATOM 790 O O . ILE A 1 103 ? 13.836 -17.896 6.992 1.00 62.31 103 ILE A O 1
ATOM 794 N N . ALA A 1 104 ? 11.594 -17.748 7.312 1.00 65.00 104 ALA A N 1
ATOM 795 C CA . ALA A 1 104 ? 11.359 -19.184 7.253 1.00 65.00 104 ALA A CA 1
ATOM 796 C C . ALA A 1 104 ? 11.921 -19.753 5.935 1.00 65.00 104 ALA A C 1
ATOM 798 O O . ALA A 1 104 ? 11.785 -19.106 4.892 1.00 65.00 104 ALA A O 1
ATOM 799 N N . PRO A 1 105 ? 12.535 -20.951 5.932 1.00 66.00 105 PRO A N 1
ATOM 800 C CA . PRO A 1 105 ? 13.038 -21.568 4.704 1.00 66.00 105 PRO A CA 1
ATOM 801 C C . PRO A 1 105 ? 11.977 -21.685 3.598 1.00 66.00 105 PRO A C 1
ATOM 803 O O . PRO A 1 105 ? 12.306 -21.574 2.424 1.00 66.00 105 PRO A O 1
ATOM 806 N N . SER A 1 106 ? 10.699 -21.825 3.970 1.00 68.44 106 SER A N 1
ATOM 807 C CA . SER A 1 106 ? 9.549 -21.850 3.056 1.00 68.44 106 SER A CA 1
ATOM 808 C C . SER A 1 106 ? 9.251 -20.516 2.358 1.00 68.44 106 SER A C 1
ATOM 810 O O . SER A 1 106 ? 8.483 -20.488 1.404 1.00 68.44 106 SER A O 1
ATOM 812 N N . GLU A 1 107 ? 9.830 -19.406 2.819 1.00 71.56 107 GLU A N 1
ATOM 813 C CA . GLU A 1 107 ? 9.679 -18.061 2.238 1.00 71.56 107 GLU A CA 1
ATOM 814 C C . GLU A 1 107 ? 10.913 -17.636 1.421 1.00 71.56 107 GLU A C 1
ATOM 816 O O . GLU A 1 107 ? 11.142 -16.442 1.157 1.00 71.56 107 GLU A O 1
ATOM 821 N N . ARG A 1 108 ? 11.754 -18.613 1.071 1.00 79.38 108 ARG A N 1
ATOM 822 C CA . ARG A 1 108 ? 12.949 -18.446 0.252 1.00 79.38 108 ARG A CA 1
ATOM 823 C C . ARG A 1 108 ? 12.813 -19.272 -1.014 1.00 79.38 108 ARG A C 1
ATOM 825 O O . ARG A 1 108 ? 12.383 -20.419 -0.981 1.00 79.38 108 ARG A O 1
ATOM 832 N N . CYS A 1 109 ? 13.255 -18.694 -2.125 1.00 80.00 109 CYS A N 1
ATOM 833 C CA . CYS A 1 109 ? 13.302 -19.396 -3.394 1.00 80.00 109 CYS A CA 1
ATOM 834 C C . CYS A 1 109 ? 14.210 -20.621 -3.248 1.00 80.00 109 CYS A C 1
ATOM 836 O O . CYS A 1 109 ? 15.389 -20.481 -2.917 1.00 80.00 109 CYS A O 1
ATOM 838 N N . ALA A 1 110 ? 13.686 -21.808 -3.552 1.00 81.88 110 ALA A N 1
ATOM 839 C CA . ALA A 1 110 ? 14.426 -23.065 -3.438 1.00 81.88 110 ALA A CA 1
ATOM 840 C C . ALA A 1 110 ? 15.704 -23.112 -4.301 1.00 81.88 110 ALA A C 1
ATOM 842 O O . ALA A 1 110 ? 16.596 -23.911 -4.040 1.00 81.88 110 ALA A O 1
ATOM 843 N N . THR A 1 111 ? 15.809 -22.260 -5.327 1.00 84.31 111 THR A N 1
ATOM 844 C CA . THR A 1 111 ? 16.949 -22.241 -6.255 1.00 84.31 111 THR A CA 1
ATOM 845 C C . THR A 1 111 ? 18.059 -21.279 -5.840 1.00 84.31 111 THR A C 1
ATOM 847 O O . THR A 1 111 ? 19.229 -21.636 -5.919 1.00 84.31 111 THR A O 1
ATOM 850 N N . CYS A 1 112 ? 17.733 -20.049 -5.432 1.00 84.56 112 CYS A N 1
ATOM 851 C CA . CYS A 1 112 ? 18.744 -19.031 -5.100 1.00 84.56 112 CYS A CA 1
ATOM 852 C C . CYS A 1 112 ? 18.831 -18.702 -3.612 1.00 84.56 112 CYS A C 1
ATOM 854 O O . CYS A 1 112 ? 19.665 -17.892 -3.219 1.00 84.56 112 CYS A O 1
ATOM 856 N N . ASN A 1 113 ? 17.956 -19.292 -2.796 1.00 83.44 113 ASN A N 1
ATOM 857 C CA . ASN A 1 113 ? 17.839 -19.051 -1.363 1.00 83.44 113 ASN A CA 1
ATOM 858 C C . ASN A 1 113 ? 17.562 -17.579 -0.980 1.00 83.44 113 ASN A C 1
ATOM 860 O O . ASN A 1 113 ? 17.637 -17.207 0.195 1.00 83.44 113 ASN A O 1
ATOM 864 N N . HIS A 1 114 ? 17.220 -16.723 -1.948 1.00 84.50 114 HIS A N 1
ATOM 865 C CA . HIS A 1 114 ? 16.792 -15.354 -1.686 1.00 84.50 114 HIS A CA 1
ATOM 866 C C . HIS A 1 114 ? 15.321 -15.311 -1.258 1.00 84.50 114 HIS A C 1
ATOM 868 O O . HIS A 1 114 ? 14.547 -16.202 -1.615 1.00 84.50 114 HIS A O 1
ATOM 874 N N . PRO A 1 115 ? 14.921 -14.275 -0.502 1.00 79.06 115 PRO A N 1
ATOM 875 C CA . PRO A 1 115 ? 13.525 -14.035 -0.148 1.00 79.06 115 PRO A CA 1
ATOM 876 C C . PRO A 1 115 ? 12.581 -14.135 -1.357 1.00 79.06 115 PRO A C 1
ATOM 878 O O . PRO A 1 115 ? 12.907 -13.582 -2.404 1.00 79.06 115 PRO A O 1
ATOM 881 N N . HIS A 1 116 ? 11.401 -14.753 -1.214 1.00 77.12 116 HIS A N 1
ATOM 882 C CA . HIS A 1 116 ? 10.384 -14.785 -2.284 1.00 77.12 116 HIS A CA 1
ATOM 883 C C . HIS A 1 116 ? 10.046 -13.396 -2.841 1.00 77.12 116 HIS A C 1
ATOM 885 O O . HIS A 1 116 ? 9.995 -13.244 -4.055 1.00 77.12 116 HIS A O 1
ATOM 891 N N . GLY A 1 117 ? 10.013 -12.364 -1.990 1.00 72.94 117 GLY A N 1
ATOM 892 C CA . GLY A 1 117 ? 9.906 -10.956 -2.403 1.00 72.94 117 GLY A CA 1
ATOM 893 C C . GLY A 1 117 ? 10.892 -10.499 -3.482 1.00 72.94 117 GLY A C 1
ATOM 894 O O . GLY A 1 117 ? 10.586 -9.591 -4.248 1.00 72.94 117 GLY A O 1
ATOM 895 N N . ALA A 1 118 ? 12.052 -11.149 -3.615 1.00 77.94 118 ALA A N 1
ATOM 896 C CA . ALA A 1 118 ? 12.994 -10.870 -4.695 1.00 77.94 118 ALA A CA 1
ATOM 897 C C . ALA A 1 118 ? 12.518 -11.379 -6.072 1.00 77.94 118 ALA A C 1
ATOM 899 O O . ALA A 1 118 ? 13.154 -11.074 -7.069 1.00 77.94 118 ALA A O 1
ATOM 900 N N . HIS A 1 119 ? 11.435 -12.147 -6.151 1.00 75.25 119 HIS A N 1
ATOM 901 C CA . HIS A 1 119 ? 10.860 -12.699 -7.383 1.00 75.25 119 HIS A CA 1
ATOM 902 C C . HIS A 1 119 ? 9.434 -12.196 -7.658 1.00 75.25 119 HIS A C 1
ATOM 904 O O . HIS A 1 119 ? 8.890 -12.451 -8.725 1.00 75.25 119 HIS A O 1
ATOM 910 N N . GLU A 1 120 ? 8.822 -11.466 -6.724 1.00 69.38 120 GLU A N 1
ATOM 911 C CA . GLU A 1 120 ? 7.392 -11.120 -6.744 1.00 69.38 120 GLU A CA 1
ATOM 912 C C . GLU A 1 120 ? 7.013 -9.991 -7.725 1.00 69.38 120 GLU A C 1
ATOM 914 O O . GLU A 1 120 ? 5.833 -9.636 -7.824 1.00 69.38 120 GLU A O 1
ATOM 919 N N . HIS A 1 121 ? 7.974 -9.407 -8.456 1.00 62.38 121 HIS A N 1
ATOM 920 C CA . HIS A 1 121 ? 7.678 -8.376 -9.452 1.00 62.38 121 HIS A CA 1
ATOM 921 C C . HIS A 1 121 ? 7.516 -8.985 -10.859 1.00 62.38 121 HIS A C 1
ATOM 923 O O . HIS A 1 121 ? 8.483 -9.528 -11.401 1.00 62.38 121 HIS A O 1
ATOM 929 N N . PRO A 1 122 ? 6.356 -8.808 -11.522 1.00 55.12 122 PRO A N 1
ATOM 930 C CA . PRO A 1 122 ? 6.099 -9.371 -12.852 1.00 55.12 122 PRO A CA 1
ATOM 931 C C . PRO A 1 122 ? 7.112 -8.935 -13.919 1.00 55.12 122 PRO A C 1
ATOM 933 O O . PRO A 1 122 ? 7.462 -9.711 -14.803 1.00 55.12 122 PRO A O 1
ATOM 936 N N . THR A 1 123 ? 7.641 -7.709 -13.826 1.00 59.69 123 THR A N 1
ATOM 937 C CA . THR A 1 123 ? 8.663 -7.213 -14.776 1.00 59.69 123 THR A CA 1
ATOM 938 C C . THR A 1 123 ? 10.022 -7.900 -14.641 1.00 59.69 123 THR A C 1
ATOM 940 O O . THR A 1 123 ? 10.864 -7.757 -15.530 1.00 59.69 123 THR A O 1
ATOM 943 N N . PHE A 1 124 ? 10.262 -8.669 -13.574 1.00 60.44 124 PHE A N 1
ATOM 944 C CA . P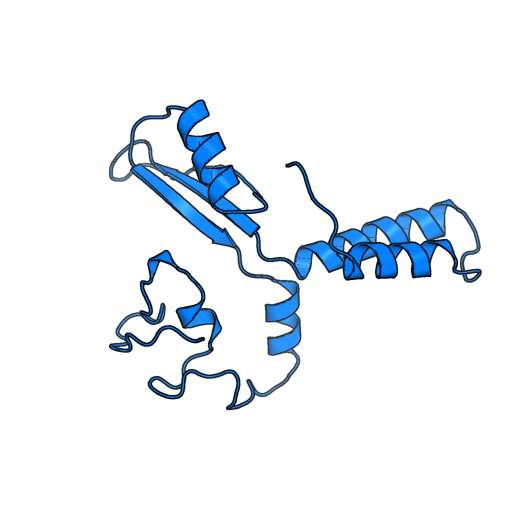HE A 1 124 ? 11.452 -9.508 -13.507 1.00 60.44 124 PHE A CA 1
ATOM 945 C C . PHE A 1 124 ? 11.320 -10.752 -14.395 1.00 60.44 124 PHE A C 1
ATOM 947 O O . PHE A 1 124 ? 12.351 -11.318 -14.763 1.00 60.44 124 PHE A O 1
ATOM 954 N N . GLY A 1 125 ? 10.101 -11.132 -14.813 1.00 57.03 125 GLY A N 1
ATOM 955 C CA . GLY A 1 125 ? 9.846 -12.299 -15.666 1.00 57.03 125 GLY A CA 1
ATOM 956 C C . GLY A 1 125 ? 10.406 -13.576 -15.042 1.00 57.03 125 GLY A C 1
ATOM 957 O O . GLY A 1 125 ? 11.246 -14.237 -15.651 1.00 57.03 125 GLY A O 1
ATOM 958 N N . GLY A 1 126 ? 10.081 -13.809 -13.770 1.00 65.25 126 GLY A N 1
ATOM 959 C CA . GLY A 1 126 ? 10.626 -14.902 -12.962 1.00 65.25 126 GLY A CA 1
ATOM 960 C C . GLY A 1 126 ? 12.070 -14.727 -12.512 1.00 65.25 126 GLY A C 1
ATOM 961 O O . GLY A 1 126 ? 12.617 -15.586 -11.822 1.00 65.25 126 GLY A O 1
ATOM 962 N N . ARG A 1 127 ? 12.744 -13.629 -12.870 1.00 74.31 127 ARG A N 1
ATOM 963 C CA . ARG A 1 127 ? 14.114 -13.392 -12.403 1.00 74.31 127 ARG A CA 1
ATOM 964 C C . ARG A 1 127 ? 14.149 -12.898 -10.967 1.00 74.31 127 ARG A C 1
ATOM 966 O O . ARG A 1 127 ? 13.282 -12.163 -10.508 1.00 74.31 127 ARG A O 1
ATOM 973 N N . CYS A 1 128 ? 15.222 -13.266 -10.282 1.00 82.44 128 CYS A N 1
ATOM 974 C CA . CYS A 1 128 ? 15.537 -12.695 -8.984 1.00 82.44 128 CYS A CA 1
ATOM 975 C C . CYS A 1 128 ? 15.993 -11.233 -9.137 1.00 82.44 128 CYS A C 1
ATOM 977 O O . CYS A 1 128 ? 16.846 -10.925 -9.968 1.00 82.44 128 CYS A O 1
ATOM 979 N N . ALA A 1 129 ? 15.483 -10.351 -8.284 1.00 81.88 129 ALA A N 1
ATOM 980 C CA . ALA A 1 129 ? 15.840 -8.938 -8.199 1.00 81.88 129 ALA A CA 1
ATOM 981 C C . ALA A 1 129 ? 17.249 -8.705 -7.634 1.00 81.88 129 ALA A C 1
ATOM 983 O O . ALA A 1 129 ? 17.799 -7.610 -7.759 1.00 81.88 129 ALA A O 1
ATOM 984 N N . VAL A 1 130 ? 17.840 -9.713 -6.982 1.00 82.25 130 VAL A N 1
ATOM 985 C CA . VAL A 1 130 ? 19.189 -9.605 -6.424 1.00 82.25 130 VAL A CA 1
ATOM 986 C C . VAL A 1 130 ? 20.198 -9.528 -7.564 1.00 82.25 130 VAL A C 1
ATOM 988 O O . VAL A 1 130 ? 20.313 -10.439 -8.388 1.00 82.25 130 VAL A O 1
ATOM 991 N N . ARG A 1 131 ? 20.957 -8.430 -7.599 1.00 79.50 131 ARG A N 1
ATOM 992 C CA . ARG A 1 131 ? 21.975 -8.181 -8.623 1.00 79.50 131 ARG A CA 1
ATOM 993 C C . ARG A 1 131 ? 22.963 -9.349 -8.698 1.00 79.50 131 ARG A C 1
ATOM 995 O O . ARG A 1 131 ? 23.547 -9.737 -7.694 1.00 79.50 131 ARG A O 1
ATOM 1002 N N . GLY A 1 132 ? 23.168 -9.873 -9.906 1.00 80.75 132 GLY A N 1
ATOM 1003 C CA . GLY A 1 132 ? 24.089 -10.987 -10.162 1.00 80.75 132 GLY A CA 1
ATOM 1004 C C . GLY A 1 132 ? 23.497 -12.378 -9.915 1.00 80.75 132 GLY A C 1
ATOM 1005 O O . GLY A 1 132 ? 24.163 -13.371 -10.192 1.00 80.75 132 GLY A O 1
ATOM 1006 N N . CYS A 1 133 ? 22.250 -12.484 -9.450 1.00 83.12 133 CYS A N 1
ATOM 1007 C CA . CYS A 1 133 ? 21.585 -13.773 -9.318 1.00 83.12 133 CYS A CA 1
ATOM 1008 C C . CYS A 1 133 ? 21.129 -14.299 -10.691 1.00 83.12 133 CYS A C 1
ATOM 1010 O O . CYS A 1 133 ? 20.418 -13.618 -11.427 1.00 83.12 133 CYS A O 1
ATOM 1012 N N . ALA A 1 134 ? 21.500 -15.538 -11.021 1.00 83.94 134 ALA A N 1
ATOM 1013 C CA . ALA A 1 134 ? 21.132 -16.189 -12.282 1.00 83.94 134 ALA A CA 1
ATOM 1014 C C . ALA A 1 134 ? 19.764 -16.904 -12.242 1.00 83.94 134 ALA A C 1
ATOM 1016 O O . ALA A 1 134 ? 19.382 -17.561 -13.211 1.00 83.94 134 ALA A O 1
ATOM 1017 N N . CYS A 1 135 ? 19.032 -16.811 -11.127 1.00 81.62 135 CYS A N 1
ATOM 1018 C CA . CYS A 1 135 ? 17.759 -17.504 -10.952 1.00 81.62 135 CYS A CA 1
ATOM 1019 C C . CYS A 1 135 ? 16.660 -16.901 -11.836 1.00 81.62 135 CYS A C 1
ATOM 1021 O O . CYS A 1 135 ? 16.498 -15.680 -11.879 1.00 81.62 135 CYS A O 1
ATOM 1023 N N . LYS A 1 136 ? 15.908 -17.777 -12.515 1.00 73.00 136 LYS A N 1
ATOM 1024 C CA . LYS A 1 136 ? 14.817 -17.452 -13.453 1.00 73.00 136 LYS A CA 1
ATOM 1025 C C . LYS A 1 136 ? 13.480 -18.107 -13.065 1.00 73.00 136 LYS A C 1
ATOM 1027 O O . LYS A 1 136 ? 12.634 -18.322 -13.924 1.00 73.00 136 LYS A O 1
ATOM 1032 N N . GLN A 1 137 ? 13.336 -18.524 -11.810 1.00 66.56 137 GLN A N 1
ATOM 1033 C CA . GLN A 1 137 ? 12.120 -19.174 -11.325 1.00 66.56 137 GLN A CA 1
ATOM 1034 C C . GLN A 1 137 ? 11.058 -18.132 -10.961 1.00 66.56 137 GLN A C 1
ATOM 1036 O O . GLN A 1 137 ? 11.275 -17.318 -10.060 1.00 66.56 137 GLN A O 1
ATOM 1041 N N . ASP A 1 138 ? 9.898 -18.206 -11.614 1.00 55.56 138 ASP A N 1
ATOM 1042 C CA . ASP A 1 138 ? 8.667 -17.612 -11.096 1.00 55.56 138 ASP A CA 1
ATOM 1043 C C . ASP A 1 138 ? 8.318 -18.319 -9.783 1.00 55.56 138 ASP A C 1
ATOM 1045 O O . ASP A 1 138 ? 8.074 -19.528 -9.760 1.00 55.56 138 ASP A O 1
ATOM 1049 N N . VAL A 1 139 ? 8.337 -17.583 -8.674 1.00 51.66 139 VAL A N 1
ATOM 1050 C CA . VAL A 1 139 ? 7.845 -18.112 -7.402 1.00 51.66 139 VAL A CA 1
ATOM 1051 C C . VAL A 1 139 ? 6.319 -18.123 -7.505 1.00 51.66 139 VAL A C 1
ATOM 1053 O O . VAL A 1 139 ? 5.708 -17.059 -7.598 1.00 51.66 139 VAL A O 1
ATOM 1056 N N . LYS A 1 140 ? 5.733 -19.323 -7.584 1.00 44.34 140 LYS A N 1
ATOM 1057 C CA . LYS A 1 140 ? 4.279 -19.531 -7.522 1.00 44.34 140 LYS A CA 1
ATOM 1058 C C . LYS A 1 140 ? 3.743 -19.289 -6.120 1.00 44.34 140 LYS A C 1
ATOM 1060 O O . LYS A 1 140 ? 4.425 -19.716 -5.161 1.00 44.34 140 LYS A O 1
#

Radius of gyration: 19.16 Å; chains: 1; bounding box: 43×36×50 Å

pLDDT: mean 84.82, std 11.78, range [44.34, 97.75]